Protein AF-A0AAD3HDI0-F1 (afdb_monomer)

Foldseek 3Di:
DDDPDDPPDPDDDDDDPDPLFQQDDPCCDVVNVGNVCSCVVVCVVQVPQDDRGSSQQVPLAQFFDSCCDVSNVGSVCSCVVVCVVQVPQGDGHSCQQPVLAQDDDSCCDVSNVGSVPNVD

Solvent-accessible surface area (backbone atoms only — not comparable to full-atom values): 7006 Å² total; per-residue (Å²): 137,79,84,82,74,81,84,78,73,92,78,83,83,87,94,73,96,73,76,81,56,20,62,23,62,88,38,49,29,78,92,45,44,22,40,80,49,45,26,50,66,55,51,69,78,26,72,74,44,74,56,68,53,52,56,51,52,52,64,74,53,41,44,25,58,69,36,45,28,79,54,28,46,25,10,55,49,41,29,51,66,55,44,68,78,26,72,72,45,77,44,62,55,57,71,55,52,53,64,75,50,64,47,68,69,70,38,42,28,80,54,33,51,36,11,58,51,37,73,114

InterPro domains:
  IPR000800 Notch domain [PF00066] (88-120)
  IPR000800 Notch domain [PR01452] (27-40)
  IPR000800 Notch domain [PR01452] (67-79)
  IPR000800 Notch domain [PR01452] (107-119)

Structure (mmCIF, N/CA/C/O backbone):
data_AF-A0AAD3HDI0-F1
#
_entry.id   AF-A0AAD3HDI0-F1
#
loop_
_atom_site.group_PDB
_atom_site.id
_atom_site.type_symbol
_atom_site.label_atom_id
_atom_site.label_alt_id
_atom_site.label_comp_id
_atom_site.label_asym_id
_atom_site.label_entity_id
_atom_site.label_seq_id
_atom_site.pdbx_PDB_ins_code
_atom_site.Cartn_x
_atom_site.Cartn_y
_atom_site.Cartn_z
_atom_site.occupancy
_atom_site.B_iso_or_equiv
_atom_site.auth_seq_id
_atom_site.auth_comp_id
_atom_site.auth_asym_id
_atom_site.auth_atom_id
_atom_site.pdbx_PDB_model_num
ATOM 1 N N . MET A 1 1 ? -17.028 -15.994 36.368 1.00 37.97 1 MET A N 1
ATOM 2 C CA . MET A 1 1 ? -16.623 -16.983 35.347 1.00 37.97 1 MET A CA 1
ATOM 3 C C . MET A 1 1 ? -17.489 -16.737 34.126 1.00 37.97 1 MET A C 1
ATOM 5 O O . MET A 1 1 ? -18.688 -16.948 34.225 1.00 37.97 1 MET A O 1
ATOM 9 N N . LYS A 1 2 ? -16.838 -16.275 33.050 1.00 40.38 2 LYS A N 1
ATOM 10 C CA . LYS A 1 2 ? -17.328 -16.012 31.686 1.00 40.38 2 LYS A CA 1
ATOM 11 C C . LYS A 1 2 ? -18.264 -14.809 31.504 1.00 40.38 2 LYS A C 1
ATOM 13 O O . LYS A 1 2 ? -19.473 -14.901 31.671 1.00 40.38 2 LYS A O 1
ATOM 18 N N . GLU A 1 3 ? -17.628 -13.700 31.127 1.00 35.19 3 GLU A N 1
ATOM 19 C CA . GLU A 1 3 ? -18.203 -12.656 30.281 1.00 35.19 3 GLU A CA 1
ATOM 20 C C . GLU A 1 3 ? -18.751 -13.287 28.994 1.00 35.19 3 GLU A C 1
ATOM 22 O O . GLU A 1 3 ? -18.039 -14.023 28.307 1.00 35.19 3 GLU A O 1
ATOM 27 N N . LEU A 1 4 ? -20.019 -13.016 28.689 1.00 38.34 4 LEU A N 1
ATOM 28 C CA . LEU A 1 4 ? -20.571 -13.163 27.348 1.00 38.34 4 LEU A CA 1
ATOM 29 C C . LEU A 1 4 ? -20.191 -11.892 26.588 1.00 38.34 4 LEU A C 1
ATOM 31 O O . LEU A 1 4 ? -20.899 -10.889 26.657 1.00 38.34 4 LEU A O 1
ATOM 35 N N . LEU A 1 5 ? -19.037 -11.930 25.924 1.00 41.38 5 LEU A N 1
ATOM 36 C CA . LEU A 1 5 ? -18.689 -10.935 24.919 1.00 41.38 5 LEU A CA 1
ATOM 37 C C . LEU A 1 5 ? -19.712 -11.025 23.784 1.00 41.38 5 LEU A C 1
ATOM 39 O O . LEU A 1 5 ? -20.119 -12.113 23.377 1.00 41.38 5 LEU A O 1
ATOM 43 N N . ALA A 1 6 ? -20.169 -9.853 23.357 1.00 42.88 6 ALA A N 1
ATOM 44 C CA . ALA A 1 6 ? -21.263 -9.655 22.431 1.00 42.88 6 ALA A CA 1
ATOM 45 C C . ALA A 1 6 ? -21.048 -10.414 21.114 1.00 42.88 6 ALA A C 1
ATOM 47 O O . ALA A 1 6 ? -20.196 -10.057 20.305 1.00 42.88 6 ALA A O 1
ATOM 48 N N . GLU A 1 7 ? -21.885 -11.418 20.861 1.00 44.81 7 GLU A N 1
ATOM 49 C CA . GLU A 1 7 ? -22.133 -11.884 19.503 1.00 44.81 7 GLU A CA 1
ATOM 50 C C . GLU A 1 7 ? -22.887 -10.776 18.759 1.00 44.81 7 GLU A C 1
ATOM 52 O O . GLU A 1 7 ? -24.105 -10.640 18.888 1.00 44.81 7 GLU A O 1
ATOM 57 N N . ARG A 1 8 ? -22.183 -9.963 17.965 1.00 54.97 8 ARG A N 1
ATOM 58 C CA . ARG A 1 8 ? -22.828 -9.278 16.843 1.00 54.97 8 ARG A CA 1
ATOM 59 C C . ARG A 1 8 ? -22.609 -10.130 15.604 1.00 54.97 8 ARG A C 1
ATOM 61 O O . ARG A 1 8 ? -21.601 -10.055 14.915 1.00 54.97 8 ARG A O 1
ATOM 68 N N . SER A 1 9 ? -23.574 -11.019 15.405 1.00 43.59 9 SER A N 1
ATOM 69 C CA . SER A 1 9 ? -23.700 -11.904 14.260 1.00 43.59 9 SER A CA 1
ATOM 70 C C . SER A 1 9 ? -23.553 -11.139 12.946 1.00 43.59 9 SER A C 1
ATOM 72 O O . SER A 1 9 ? -24.381 -10.290 12.605 1.00 43.59 9 SER A O 1
ATOM 74 N N . HIS A 1 10 ? -22.541 -11.534 12.182 1.00 57.03 10 HIS A N 1
ATOM 75 C CA . HIS A 1 10 ? -22.522 -11.446 10.734 1.00 57.03 10 HIS A CA 1
ATOM 76 C C . HIS A 1 10 ? -23.784 -12.125 10.173 1.00 57.03 10 HIS A C 1
ATOM 78 O O . HIS A 1 10 ? -23.886 -13.350 10.161 1.00 57.03 10 HIS A O 1
ATOM 84 N N . SER A 1 11 ? -24.782 -11.324 9.790 1.00 57.25 11 SER A N 1
ATOM 85 C CA . SER A 1 11 ? -25.721 -11.527 8.670 1.00 57.25 11 SER A CA 1
ATOM 86 C C . SER A 1 11 ? -27.033 -10.767 8.897 1.00 57.25 11 SER A C 1
ATOM 88 O O . SER A 1 11 ? -27.915 -11.197 9.633 1.00 57.25 11 SER A O 1
ATOM 90 N N . LEU A 1 12 ? -27.217 -9.670 8.163 1.00 45.03 12 LEU A N 1
ATOM 91 C CA . LEU A 1 12 ? -28.528 -9.324 7.620 1.00 45.03 12 LEU A CA 1
ATOM 92 C C . LEU A 1 12 ? -28.335 -8.935 6.159 1.00 45.03 12 LEU A C 1
ATOM 94 O O . LEU A 1 12 ? -27.742 -7.913 5.828 1.00 45.03 12 LEU A O 1
ATOM 98 N N . SER A 1 13 ? -28.821 -9.809 5.283 1.00 57.78 13 SER A N 1
ATOM 99 C CA . SER A 1 13 ? -28.962 -9.538 3.862 1.00 57.78 13 SER A CA 1
ATOM 100 C C . SER A 1 13 ? -29.980 -8.422 3.612 1.00 57.78 13 SER A C 1
ATOM 102 O O . SER A 1 13 ? -30.977 -8.330 4.328 1.00 57.78 13 SER A O 1
ATOM 104 N N . SER A 1 14 ? -29.819 -7.762 2.464 1.00 56.16 14 SER A N 1
ATOM 105 C CA . SER A 1 14 ? -30.849 -7.063 1.685 1.00 56.16 14 SER A CA 1
ATOM 106 C C . SER A 1 14 ? -31.083 -5.574 1.985 1.00 56.16 14 SER A C 1
ATOM 108 O O . SER A 1 14 ? -31.733 -5.188 2.952 1.00 56.16 14 SER A O 1
ATOM 110 N N . SER A 1 15 ? -30.712 -4.759 0.987 1.00 52.19 15 SER A N 1
ATOM 111 C CA . SER A 1 15 ? -31.345 -3.488 0.576 1.00 52.19 15 SER A CA 1
ATOM 112 C C . SER A 1 15 ? -31.012 -2.159 1.274 1.00 52.19 15 SER A C 1
ATOM 114 O O . SER A 1 15 ? -31.822 -1.239 1.210 1.00 52.19 15 SER A O 1
ATOM 116 N N . SER A 1 16 ? -29.806 -1.968 1.816 1.00 50.16 16 SER A N 1
ATOM 117 C CA . SER A 1 16 ? -29.269 -0.606 1.979 1.00 50.16 16 SER A CA 1
ATOM 118 C C . SER A 1 16 ? -27.741 -0.614 1.983 1.00 50.16 16 SER A C 1
ATOM 120 O O . SER A 1 16 ? -27.130 -1.445 2.643 1.00 50.16 16 SER A O 1
ATOM 122 N N . SER A 1 17 ? -27.142 0.292 1.219 1.00 47.69 17 SER A N 1
ATOM 123 C CA . SER A 1 17 ? -25.727 0.393 0.834 1.00 47.69 17 SER A CA 1
ATOM 124 C C . SER A 1 17 ? -24.722 0.694 1.963 1.00 47.69 17 SER A C 1
ATOM 126 O O . SER A 1 17 ? -23.833 1.522 1.782 1.00 47.69 17 SER A O 1
ATOM 128 N N . PHE A 1 18 ? -24.833 0.057 3.127 1.00 51.97 18 PHE A N 1
ATOM 129 C CA . PHE A 1 18 ? -23.866 0.216 4.212 1.00 51.97 18 PHE A CA 1
ATOM 130 C C . PHE A 1 18 ? -22.808 -0.883 4.126 1.00 51.97 18 PHE A C 1
ATOM 132 O O . PHE A 1 18 ? -22.931 -1.936 4.744 1.00 51.97 18 PHE A O 1
ATOM 139 N N . ILE A 1 19 ? -21.782 -0.643 3.307 1.00 62.25 19 ILE A N 1
ATOM 140 C CA . ILE A 1 19 ? -20.509 -1.351 3.456 1.00 62.25 19 ILE A CA 1
ATOM 141 C C . ILE A 1 19 ? -19.898 -0.812 4.751 1.00 62.25 19 ILE A C 1
ATOM 143 O O . ILE A 1 19 ? -19.539 0.362 4.810 1.00 62.25 19 ILE A O 1
ATOM 147 N N . PHE A 1 20 ? -19.844 -1.655 5.777 1.00 76.44 20 PHE A N 1
ATOM 148 C CA . PHE A 1 20 ? -19.125 -1.397 7.022 1.00 76.44 20 PHE A CA 1
ATOM 149 C C . PHE A 1 20 ? -17.628 -1.453 6.703 1.00 76.44 20 PHE A C 1
ATOM 151 O O . PHE A 1 20 ? -17.100 -2.522 6.403 1.00 76.44 20 PHE A O 1
ATOM 158 N N . ARG A 1 21 ? -16.982 -0.288 6.605 1.00 90.44 21 ARG A N 1
ATOM 159 C CA . ARG A 1 21 ? -15.570 -0.147 6.216 1.00 90.44 21 ARG A CA 1
ATOM 160 C C . ARG A 1 21 ? -14.803 0.359 7.417 1.00 90.44 21 ARG A C 1
ATOM 162 O O . ARG A 1 21 ? -15.237 1.332 8.014 1.00 90.44 21 ARG A O 1
ATOM 169 N N . CYS A 1 22 ? -13.629 -0.205 7.679 1.00 93.88 22 CYS A N 1
ATOM 170 C CA . CYS A 1 22 ? -12.705 0.382 8.640 1.00 93.88 22 CYS A CA 1
ATOM 171 C C . CYS A 1 22 ? -12.046 1.640 8.048 1.00 93.88 22 CYS A C 1
ATOM 173 O O . CYS A 1 22 ? -11.085 1.546 7.282 1.00 93.88 22 CYS A O 1
ATOM 175 N N . ASN A 1 23 ? -12.560 2.825 8.381 1.00 90.88 23 ASN A N 1
ATOM 176 C CA . ASN A 1 23 ? -12.106 4.105 7.827 1.00 90.88 23 ASN A CA 1
ATOM 177 C C . ASN A 1 23 ? -10.779 4.605 8.418 1.00 90.88 23 ASN A C 1
ATOM 179 O O . ASN A 1 23 ? -10.234 5.581 7.910 1.00 90.88 23 ASN A O 1
ATOM 183 N N . GLY A 1 24 ? -10.251 3.961 9.463 1.00 91.44 24 GLY A N 1
ATOM 184 C CA . GLY A 1 24 ? -8.949 4.315 10.031 1.00 91.44 24 GLY A CA 1
ATOM 185 C C . GLY A 1 24 ? -8.915 5.680 10.720 1.00 91.44 24 GLY A C 1
ATOM 186 O O . GLY A 1 24 ? -9.943 6.238 11.118 1.00 91.44 24 GLY A O 1
ATOM 187 N N . GLY A 1 25 ? -7.698 6.206 10.889 1.00 89.56 25 GLY A N 1
ATOM 188 C CA . GLY A 1 25 ? -7.437 7.555 11.397 1.00 89.56 25 GLY A CA 1
ATOM 189 C C . GLY A 1 25 ? -8.247 7.923 12.645 1.00 89.56 25 GLY A C 1
ATOM 190 O O . GLY A 1 25 ? -8.231 7.217 13.650 1.00 89.56 25 GLY A O 1
ATOM 191 N N . VAL A 1 26 ? -8.974 9.042 12.569 1.00 93.00 26 VAL A N 1
ATOM 192 C CA . VAL A 1 26 ? -9.780 9.566 13.688 1.00 93.00 26 VAL A CA 1
ATOM 193 C C . VAL A 1 26 ? -10.971 8.677 14.065 1.00 93.00 26 VAL A C 1
ATOM 195 O O . VAL A 1 26 ? -11.453 8.768 15.190 1.00 93.00 26 VAL A O 1
ATOM 198 N N . TYR A 1 27 ? -11.434 7.815 13.155 1.00 92.19 27 TYR A N 1
ATOM 199 C CA . TYR A 1 27 ? -12.558 6.907 13.397 1.00 92.19 27 TYR A CA 1
ATOM 200 C C . TYR A 1 27 ? -12.108 5.623 14.099 1.00 92.19 27 TYR A C 1
ATOM 202 O O . TYR A 1 27 ? -12.844 5.064 14.911 1.00 92.19 27 TYR A O 1
ATOM 210 N N . ASN A 1 28 ? -10.872 5.181 13.855 1.00 93.56 28 ASN A N 1
ATOM 211 C CA . ASN A 1 28 ? -10.303 3.980 14.459 1.00 93.56 28 ASN A CA 1
ATOM 212 C C . ASN A 1 28 ? -9.640 4.265 15.820 1.00 93.56 28 ASN A C 1
ATOM 214 O O . ASN A 1 28 ? -8.455 4.020 16.031 1.00 93.56 28 ASN A O 1
ATOM 218 N N . THR A 1 29 ? -10.416 4.813 16.752 1.00 93.38 29 THR A N 1
ATOM 219 C CA . THR A 1 29 ? -9.980 5.102 18.125 1.00 93.38 29 THR A CA 1
ATOM 220 C C . THR A 1 29 ? -10.903 4.425 19.132 1.00 93.38 29 THR A C 1
ATOM 222 O O . THR A 1 29 ? -12.051 4.117 18.813 1.00 93.38 29 THR A O 1
ATOM 225 N N . GLU A 1 30 ? -10.436 4.218 20.367 1.00 93.75 30 GLU A N 1
ATOM 226 C CA . GLU A 1 30 ? -11.274 3.658 21.439 1.00 93.75 30 GLU A CA 1
ATOM 227 C C . GLU A 1 30 ? -12.509 4.538 21.721 1.00 93.75 30 GLU A C 1
ATOM 229 O O . GLU A 1 30 ? -13.606 4.015 21.908 1.00 93.75 30 GLU A O 1
ATOM 234 N N . GLU A 1 31 ? -12.366 5.870 21.667 1.00 95.88 31 GLU A N 1
ATOM 235 C CA . GLU A 1 31 ? -13.473 6.828 21.836 1.00 95.88 31 GLU A CA 1
ATOM 236 C C . GLU A 1 31 ? -14.563 6.648 20.770 1.00 95.88 31 GLU A C 1
ATOM 238 O O . GLU A 1 31 ? -15.756 6.694 21.075 1.00 95.88 31 GLU A O 1
ATOM 243 N N . CYS A 1 32 ? -14.159 6.392 19.525 1.00 92.00 32 CYS A N 1
ATOM 244 C CA . CYS A 1 32 ? -15.068 6.107 18.416 1.00 92.00 32 CYS A CA 1
ATOM 245 C C . CYS A 1 32 ? -15.484 4.627 18.338 1.00 92.00 32 CYS A C 1
ATOM 247 O O . CYS A 1 32 ? -16.167 4.226 17.391 1.00 92.00 32 CYS A O 1
ATOM 249 N N . GLY A 1 33 ? -15.092 3.806 19.318 1.00 93.31 33 GLY A N 1
ATOM 250 C CA . GLY A 1 33 ? -15.394 2.379 19.354 1.00 93.31 33 GLY A CA 1
ATOM 251 C C . GLY A 1 33 ? -14.790 1.607 18.184 1.00 93.31 33 GLY A C 1
ATOM 252 O O . GLY A 1 33 ? -15.418 0.665 17.713 1.00 93.31 33 GLY A O 1
ATOM 253 N N . PHE A 1 34 ? -13.614 2.017 17.701 1.00 94.62 34 PHE A N 1
ATOM 254 C CA . PHE A 1 34 ? -12.936 1.442 16.535 1.00 94.62 34 P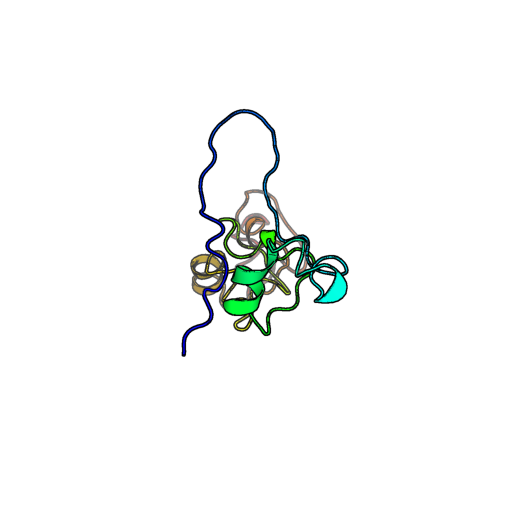HE A CA 1
ATOM 255 C C . PHE A 1 34 ? -13.846 1.425 15.303 1.00 94.62 34 PHE A C 1
ATOM 257 O O . PHE A 1 34 ? -14.153 0.368 14.754 1.00 94.62 34 PHE A O 1
ATOM 264 N N . ASP A 1 35 ? -14.308 2.616 14.919 1.00 92.81 35 ASP A N 1
ATOM 265 C CA . ASP A 1 35 ? -15.254 2.846 13.826 1.00 92.81 35 ASP A CA 1
ATOM 266 C C . ASP A 1 35 ? -16.567 2.068 14.002 1.00 92.81 35 ASP A C 1
ATOM 268 O O . ASP A 1 35 ? -16.994 1.293 13.152 1.00 92.81 35 ASP A O 1
ATOM 272 N N . GLY A 1 36 ? -17.179 2.184 15.187 1.00 92.38 36 GLY A N 1
ATOM 273 C CA . GLY A 1 36 ? -18.406 1.443 15.503 1.00 92.38 36 GLY A CA 1
ATOM 274 C C . GLY A 1 36 ? -18.240 -0.084 15.532 1.00 92.38 36 GLY A C 1
ATOM 275 O O . GLY A 1 36 ? -19.239 -0.807 15.497 1.00 92.38 36 GLY A O 1
ATOM 276 N N . GLY A 1 37 ? -17.000 -0.562 15.637 1.00 92.56 37 GLY A N 1
ATOM 277 C CA . GLY A 1 37 ? -16.607 -1.965 15.601 1.00 92.56 37 GLY A CA 1
ATOM 278 C C . GLY A 1 37 ? -16.037 -2.418 14.257 1.00 92.56 37 GLY A C 1
ATOM 279 O O . GLY A 1 37 ? -15.473 -3.510 14.198 1.00 92.56 37 GLY A O 1
ATOM 280 N N . ASP A 1 38 ? -16.123 -1.595 13.209 1.00 92.62 38 ASP A N 1
ATOM 281 C CA . ASP A 1 38 ? -15.718 -1.962 11.847 1.00 92.62 38 ASP A CA 1
ATOM 282 C C . ASP A 1 38 ? -14.197 -2.187 11.725 1.00 92.62 38 ASP A C 1
ATOM 284 O O . ASP A 1 38 ? -13.743 -2.883 10.820 1.00 92.62 38 ASP A O 1
ATOM 288 N N . CYS A 1 39 ? -13.398 -1.654 12.658 1.00 94.56 39 CYS A N 1
ATOM 289 C CA . CYS A 1 39 ? -11.940 -1.804 12.682 1.00 94.56 39 CYS A CA 1
ATOM 290 C C . CYS A 1 39 ? -11.404 -2.875 13.647 1.00 94.56 39 CYS A C 1
ATOM 292 O O . CYS A 1 39 ? -10.187 -3.026 13.765 1.00 94.56 39 CYS A O 1
ATOM 294 N N . ILE A 1 40 ? -12.261 -3.619 14.355 1.00 94.69 40 ILE A N 1
ATOM 295 C CA . ILE A 1 40 ? -11.806 -4.584 15.375 1.00 94.69 40 ILE A CA 1
ATOM 296 C C . ILE A 1 40 ? -10.935 -5.687 14.761 1.00 94.69 40 ILE A C 1
ATOM 298 O O . ILE A 1 40 ? -9.865 -5.992 15.297 1.00 94.69 40 ILE A O 1
ATOM 302 N N . ASP A 1 41 ? -11.366 -6.257 13.636 1.00 94.62 41 ASP A N 1
ATOM 303 C CA . ASP A 1 41 ? -10.642 -7.346 12.975 1.00 94.62 41 ASP A CA 1
ATOM 304 C C . ASP A 1 41 ? -9.298 -6.859 12.421 1.00 94.62 41 ASP A C 1
ATOM 306 O O . ASP A 1 41 ? -8.271 -7.506 12.635 1.00 94.62 41 ASP A O 1
ATOM 310 N N . PHE A 1 42 ? -9.280 -5.672 11.803 1.00 96.06 42 PHE A N 1
ATOM 311 C CA . PHE A 1 42 ? -8.049 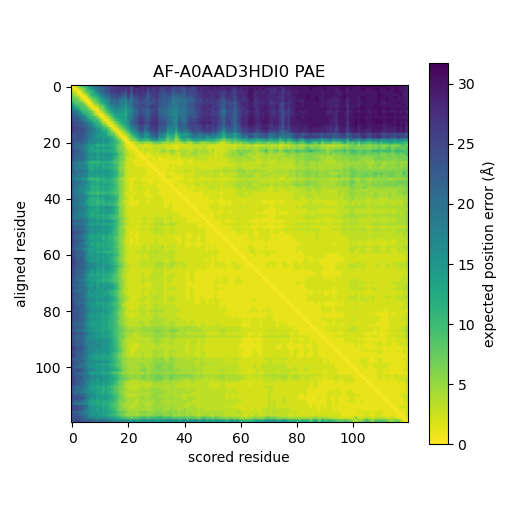-5.026 11.343 1.00 96.06 42 PHE A CA 1
ATOM 312 C C . PHE A 1 42 ? -7.057 -4.816 12.498 1.00 96.06 42 PHE A C 1
ATOM 314 O O . PHE A 1 42 ? -5.923 -5.284 12.421 1.00 96.06 42 PHE A O 1
ATOM 321 N N . ASN A 1 43 ? -7.492 -4.204 13.605 1.00 96.00 43 ASN A N 1
ATOM 322 C CA . ASN A 1 43 ? -6.630 -3.935 14.762 1.00 96.00 43 ASN A CA 1
ATOM 323 C C . ASN A 1 43 ? -6.115 -5.218 15.434 1.00 96.00 43 ASN A C 1
ATOM 325 O O . ASN A 1 43 ? -5.053 -5.210 16.054 1.00 96.00 43 ASN A O 1
ATOM 329 N N . THR A 1 44 ? -6.874 -6.312 15.344 1.00 96.69 44 THR A N 1
ATOM 330 C CA . THR A 1 44 ? -6.492 -7.608 15.917 1.00 96.69 44 THR A CA 1
ATOM 331 C C . THR A 1 44 ? -5.456 -8.318 15.052 1.00 96.69 44 THR A C 1
ATOM 333 O O . THR A 1 44 ? -4.489 -8.865 15.582 1.00 96.69 44 THR A O 1
ATOM 336 N N . ASN A 1 45 ? -5.650 -8.312 13.733 1.00 96.69 45 ASN A N 1
ATOM 337 C CA . ASN A 1 45 ? -4.788 -9.029 12.795 1.00 96.69 45 ASN A CA 1
ATOM 338 C C . ASN A 1 45 ? -3.509 -8.250 12.462 1.00 96.69 45 ASN A C 1
ATOM 340 O O . ASN A 1 45 ? -2.459 -8.860 12.277 1.00 96.69 45 ASN A O 1
ATOM 344 N N . TYR A 1 46 ? -3.584 -6.917 12.445 1.00 97.50 46 TYR A N 1
ATOM 345 C CA . TYR A 1 46 ? -2.496 -6.025 12.042 1.00 97.50 46 TYR A CA 1
ATOM 346 C C . TYR A 1 46 ? -2.247 -4.918 13.084 1.00 97.50 46 TYR A C 1
ATOM 348 O O . TYR A 1 46 ? -2.298 -3.732 12.760 1.00 97.50 46 TYR A O 1
ATOM 356 N N . PRO A 1 47 ? -1.948 -5.262 14.352 1.00 96.75 47 PRO A N 1
ATOM 357 C CA . PRO A 1 47 ? -1.883 -4.293 15.454 1.00 96.75 47 PRO A CA 1
ATOM 358 C C . PRO A 1 47 ? -0.791 -3.223 15.300 1.00 96.75 47 PRO A C 1
ATOM 360 O O . PRO A 1 47 ? -0.846 -2.198 15.976 1.00 96.75 47 PRO A O 1
ATOM 363 N N . ASN A 1 48 ? 0.204 -3.463 14.439 1.00 96.94 48 ASN A N 1
ATOM 364 C CA . ASN A 1 48 ? 1.304 -2.534 14.166 1.00 96.94 48 ASN A CA 1
ATOM 365 C C . ASN A 1 48 ? 1.215 -1.892 12.769 1.00 96.94 48 ASN A C 1
ATOM 367 O O . ASN A 1 48 ? 2.065 -1.071 12.426 1.00 96.94 48 ASN A O 1
ATOM 371 N N . CYS A 1 49 ? 0.208 -2.244 11.967 1.00 97.25 49 CYS A N 1
ATOM 372 C CA . CYS A 1 49 ? 0.010 -1.657 10.649 1.00 97.25 49 CYS A CA 1
ATOM 373 C C . CYS A 1 49 ? -0.562 -0.245 10.791 1.00 97.25 49 CYS A C 1
ATOM 375 O O . CYS A 1 49 ? -1.641 -0.048 11.350 1.00 97.25 49 CYS A O 1
ATOM 377 N N . THR A 1 50 ? 0.167 0.751 10.288 1.00 95.62 50 THR A N 1
ATOM 378 C CA . THR A 1 50 ? -0.246 2.158 10.347 1.00 95.62 50 THR A CA 1
ATOM 379 C C . THR A 1 50 ? -0.525 2.667 8.941 1.00 95.62 50 THR A C 1
ATOM 381 O O . THR A 1 50 ? 0.396 3.027 8.213 1.00 95.62 50 THR A O 1
ATOM 384 N N . VAL A 1 51 ? -1.806 2.705 8.573 1.00 96.62 51 VAL A N 1
ATOM 385 C CA . VAL A 1 51 ? -2.280 3.153 7.257 1.00 96.62 51 VAL A CA 1
ATOM 386 C C . VAL A 1 51 ? -3.500 4.063 7.385 1.00 96.62 51 VAL A C 1
ATOM 388 O O . VAL A 1 51 ? -4.276 3.956 8.338 1.00 96.62 51 VAL A O 1
ATOM 391 N N . ASP A 1 52 ? -3.681 4.950 6.406 1.00 94.88 52 ASP A N 1
ATOM 392 C CA . ASP A 1 52 ? -4.792 5.909 6.391 1.00 94.88 52 ASP A CA 1
ATOM 393 C C . ASP A 1 52 ? -6.149 5.235 6.148 1.00 94.88 52 ASP A C 1
ATOM 395 O O . ASP A 1 52 ? -7.155 5.647 6.725 1.00 94.88 52 ASP A O 1
ATOM 399 N N . TYR A 1 53 ? -6.180 4.186 5.317 1.00 95.19 53 TYR A N 1
ATOM 400 C CA . TYR A 1 53 ? -7.401 3.499 4.894 1.00 95.19 53 TYR A CA 1
ATOM 401 C C . TYR A 1 53 ? -7.310 1.987 5.139 1.00 95.19 53 TYR A C 1
ATOM 403 O O . TYR A 1 53 ? -7.124 1.228 4.190 1.00 95.19 53 TYR A O 1
ATOM 411 N N . PRO A 1 54 ? -7.475 1.513 6.386 1.00 96.44 54 PRO A N 1
ATOM 412 C CA . PRO A 1 54 ? -7.335 0.096 6.713 1.00 96.44 54 PRO A CA 1
ATOM 413 C C . PRO A 1 54 ? -8.244 -0.850 5.926 1.00 96.44 54 PRO A C 1
ATOM 415 O O . PRO A 1 54 ? -7.893 -2.007 5.745 1.00 96.44 54 PRO A O 1
ATOM 418 N N . TYR A 1 55 ? -9.394 -0.373 5.432 1.00 95.62 55 TYR A N 1
ATOM 419 C CA . TYR A 1 55 ? -10.275 -1.169 4.571 1.00 95.62 55 TYR A CA 1
ATOM 420 C C . TYR A 1 55 ? -9.629 -1.628 3.252 1.00 95.62 55 TYR A C 1
ATOM 422 O O . TYR A 1 55 ? -10.252 -2.424 2.559 1.00 95.62 55 TYR A O 1
ATOM 430 N N . ARG A 1 56 ? -8.455 -1.094 2.887 1.00 97.00 56 ARG A N 1
ATOM 431 C CA . ARG A 1 56 ? -7.676 -1.520 1.717 1.00 97.00 56 ARG A CA 1
ATOM 432 C C . ARG A 1 56 ? -6.843 -2.777 1.960 1.00 97.00 56 ARG A C 1
ATOM 434 O O . ARG A 1 56 ? -6.511 -3.460 1.013 1.00 97.00 56 ARG A O 1
ATOM 441 N N . ILE A 1 57 ? -6.536 -3.090 3.218 1.00 97.75 57 ILE A N 1
ATOM 442 C CA . ILE A 1 57 ? -5.747 -4.275 3.560 1.00 97.75 57 ILE A CA 1
ATOM 443 C C . ILE A 1 57 ? -6.560 -5.529 3.230 1.00 97.75 57 ILE A C 1
ATOM 445 O O . ILE A 1 57 ? -7.605 -5.757 3.849 1.00 97.75 57 ILE A O 1
ATOM 449 N N . GLY A 1 58 ? -6.066 -6.360 2.310 1.00 96.69 58 GLY A N 1
ATOM 450 C CA . GLY A 1 58 ? -6.759 -7.582 1.901 1.00 96.69 58 GLY A CA 1
ATOM 451 C C . GLY A 1 58 ? -8.016 -7.317 1.064 1.00 96.69 58 GLY A C 1
ATOM 452 O O . GLY A 1 58 ? -8.970 -8.101 1.144 1.00 96.69 58 GLY A O 1
AT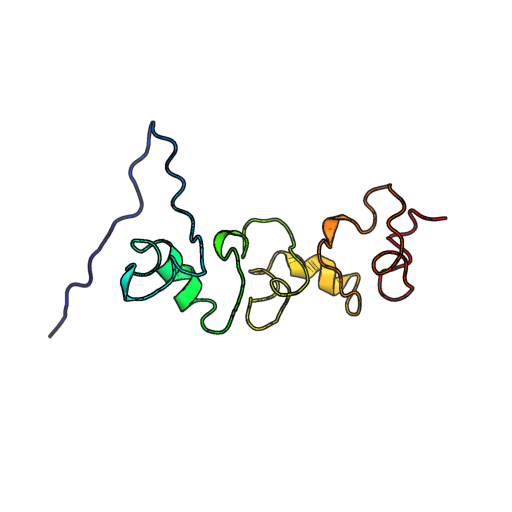OM 453 N N . ASP A 1 59 ? -8.083 -6.190 0.344 1.00 96.19 59 ASP A N 1
ATOM 454 C CA . ASP A 1 59 ? -9.216 -5.843 -0.522 1.00 96.19 59 ASP A CA 1
ATOM 455 C C . ASP A 1 59 ? -9.152 -6.484 -1.921 1.00 96.19 59 ASP A C 1
ATOM 457 O O . ASP A 1 59 ? -10.124 -6.406 -2.682 1.00 96.19 59 ASP A O 1
ATOM 461 N N . GLY A 1 60 ? -8.069 -7.208 -2.208 1.00 97.31 60 GLY A N 1
ATOM 462 C CA . GLY A 1 60 ? -7.795 -7.902 -3.460 1.00 97.31 60 GLY A CA 1
ATOM 463 C C . GLY A 1 60 ? -6.991 -7.075 -4.462 1.00 97.31 60 GLY A C 1
ATOM 464 O O . GLY A 1 60 ? -6.670 -7.595 -5.531 1.00 97.31 60 GLY A O 1
ATOM 465 N N . GLU A 1 61 ? -6.666 -5.823 -4.144 1.00 98.12 61 GLU A N 1
ATOM 466 C CA . GLU A 1 61 ? -5.764 -4.975 -4.917 1.00 98.12 61 GLU A CA 1
ATOM 467 C C . GLU A 1 61 ? -4.455 -4.817 -4.149 1.00 98.12 61 GLU A C 1
ATOM 469 O O . GLU A 1 61 ? -4.470 -4.582 -2.954 1.00 98.12 61 GLU A O 1
ATOM 474 N N . CYS A 1 62 ? -3.312 -4.905 -4.830 1.00 98.38 62 CYS A N 1
ATOM 475 C CA . CYS A 1 62 ? -2.026 -4.681 -4.175 1.00 98.38 62 CYS A CA 1
ATOM 476 C C . CYS A 1 62 ? -1.729 -3.179 -4.045 1.00 98.38 62 CYS A C 1
ATOM 478 O O . CYS A 1 62 ? -1.403 -2.500 -5.025 1.00 98.38 62 CYS A O 1
ATOM 480 N N . TRP A 1 63 ? -1.784 -2.672 -2.818 1.00 98.50 63 TRP A N 1
ATOM 481 C CA . TRP A 1 63 ? -1.397 -1.327 -2.415 1.00 98.50 63 TRP A CA 1
ATOM 482 C C . TRP A 1 63 ? 0.042 -1.312 -1.903 1.00 98.50 63 TRP A C 1
ATOM 484 O O . TRP A 1 63 ? 0.415 -2.017 -0.968 1.00 98.50 63 TRP A O 1
ATOM 494 N N . GLY A 1 64 ? 0.869 -0.464 -2.507 1.00 98.12 64 GLY A N 1
ATOM 495 C CA . GLY A 1 64 ? 2.278 -0.339 -2.173 1.00 98.12 64 GLY A CA 1
ATOM 496 C C . GLY A 1 64 ? 2.561 0.507 -0.928 1.00 98.12 64 GLY A C 1
ATOM 497 O O 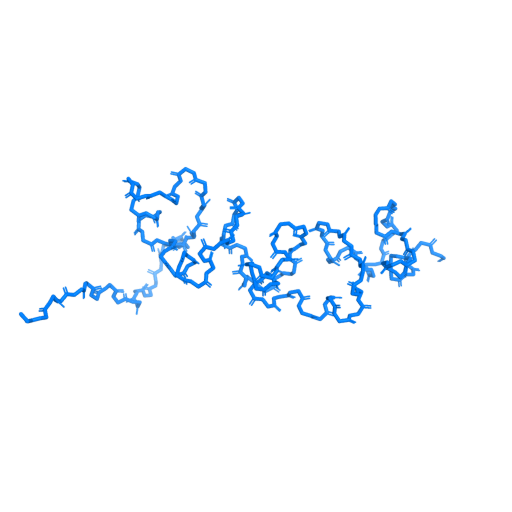. GLY A 1 64 ? 1.708 0.726 -0.061 1.00 98.12 64 GLY A O 1
ATOM 498 N N . GLY A 1 65 ? 3.795 1.002 -0.836 1.00 96.81 65 GLY A N 1
ATOM 499 C CA . GLY A 1 65 ? 4.219 1.921 0.223 1.00 96.81 65 GLY A CA 1
ATOM 500 C C . GLY A 1 65 ? 3.918 1.405 1.638 1.00 96.81 65 GLY A C 1
ATOM 501 O O . GLY A 1 65 ? 4.425 0.368 2.053 1.00 96.81 65 GLY A O 1
ATOM 502 N N . ALA A 1 66 ? 3.098 2.145 2.393 1.00 97.62 66 ALA A N 1
ATOM 503 C CA . ALA A 1 66 ? 2.762 1.813 3.782 1.00 97.62 66 ALA A CA 1
ATOM 504 C C . ALA A 1 66 ? 1.912 0.535 3.940 1.00 97.62 66 ALA A C 1
ATOM 506 O O . ALA A 1 66 ? 1.942 -0.077 5.007 1.00 97.62 66 ALA A O 1
ATOM 507 N N . TYR A 1 67 ? 1.175 0.130 2.903 1.00 98.44 67 TYR A N 1
ATOM 508 C CA . TYR A 1 67 ? 0.313 -1.058 2.923 1.00 98.44 67 TYR A CA 1
ATOM 509 C C . TYR A 1 67 ? 1.123 -2.337 2.661 1.00 98.44 67 TYR A C 1
ATOM 511 O O . TYR A 1 67 ? 0.941 -3.348 3.340 1.00 98.44 67 TYR A O 1
ATOM 519 N N . ASN A 1 68 ? 2.105 -2.271 1.760 1.00 98.31 68 ASN A N 1
ATOM 520 C CA . ASN A 1 68 ? 2.984 -3.389 1.419 1.00 98.31 68 ASN A CA 1
ATOM 521 C C . ASN A 1 68 ? 4.187 -3.521 2.378 1.00 98.31 68 ASN A C 1
ATOM 523 O O . ASN A 1 68 ? 5.348 -3.424 1.982 1.00 98.31 68 ASN A O 1
ATOM 527 N N . THR A 1 69 ? 3.909 -3.729 3.664 1.00 98.06 69 THR A N 1
ATOM 528 C CA . THR A 1 69 ? 4.918 -3.926 4.722 1.00 98.06 69 THR A CA 1
ATOM 529 C C . THR A 1 69 ? 4.666 -5.227 5.479 1.00 98.06 69 THR A C 1
ATOM 531 O O . THR A 1 69 ? 3.551 -5.747 5.457 1.00 98.06 69 THR A O 1
ATOM 534 N N . GLU A 1 70 ? 5.671 -5.762 6.179 1.00 97.81 70 GLU A N 1
ATOM 535 C CA . GLU A 1 70 ? 5.493 -6.979 6.990 1.00 97.81 70 GLU A CA 1
ATOM 536 C C . GLU A 1 70 ? 4.451 -6.757 8.101 1.00 97.81 70 GLU A C 1
ATOM 538 O O . GLU A 1 70 ? 3.610 -7.621 8.350 1.00 97.81 70 GLU A O 1
ATOM 543 N N . GLU A 1 71 ? 4.436 -5.573 8.716 1.00 98.44 71 GLU A N 1
ATOM 544 C CA . GLU A 1 71 ? 3.478 -5.185 9.756 1.00 98.44 71 GLU A CA 1
ATOM 545 C C . GLU A 1 71 ? 2.027 -5.167 9.259 1.00 98.44 71 GLU A C 1
ATOM 547 O O . GLU A 1 71 ? 1.106 -5.445 10.030 1.00 98.44 71 GLU A O 1
ATOM 552 N N . CYS A 1 72 ? 1.834 -4.862 7.977 1.00 98.31 72 CYS A N 1
ATOM 553 C CA . CYS A 1 72 ? 0.551 -4.890 7.279 1.00 98.31 72 CYS A CA 1
ATOM 554 C C . CYS A 1 72 ? 0.308 -6.212 6.525 1.00 98.31 72 CYS A C 1
ATOM 556 O O . CYS A 1 72 ? -0.672 -6.343 5.792 1.00 98.31 72 CYS A O 1
ATOM 558 N N . GLY A 1 73 ? 1.182 -7.209 6.704 1.00 98.31 73 GLY A N 1
ATOM 559 C CA . GLY A 1 73 ? 1.069 -8.525 6.077 1.00 98.31 73 GLY A CA 1
ATOM 560 C C . GLY A 1 73 ? 1.201 -8.507 4.556 1.00 98.31 73 GLY A C 1
ATOM 561 O O . GLY A 1 73 ? 0.579 -9.339 3.906 1.00 98.31 73 GLY A O 1
ATOM 562 N N . PHE A 1 74 ? 1.983 -7.576 4.003 1.00 98.38 74 PHE A N 1
ATOM 563 C CA . PHE A 1 74 ? 2.093 -7.311 2.565 1.00 98.38 74 PHE A CA 1
ATOM 564 C C . PHE A 1 74 ? 0.723 -7.046 1.948 1.00 98.38 74 PHE A C 1
ATOM 566 O O . PHE A 1 74 ? 0.268 -7.777 1.068 1.00 98.38 74 PHE A O 1
ATOM 573 N N . ASP A 1 75 ? 0.067 -6.020 2.490 1.00 98.44 75 ASP A N 1
ATOM 574 C CA . ASP A 1 75 ? -1.286 -5.612 2.136 1.00 98.44 75 ASP A CA 1
ATOM 575 C C . ASP A 1 75 ? -2.316 -6.736 2.304 1.00 98.44 75 ASP A C 1
ATOM 577 O O . ASP A 1 75 ? -3.052 -7.111 1.400 1.00 98.44 75 ASP A O 1
ATOM 581 N N . GLY A 1 76 ? -2.291 -7.385 3.470 1.00 98.25 76 GLY A N 1
ATOM 582 C CA . GLY A 1 76 ? -3.165 -8.529 3.736 1.00 98.25 76 GLY A CA 1
ATOM 583 C C . GLY A 1 76 ? -2.887 -9.758 2.860 1.00 98.25 76 GLY A C 1
ATOM 584 O O . GLY A 1 76 ? -3.665 -10.711 2.885 1.00 98.25 76 GLY A O 1
ATOM 585 N N . GLY A 1 77 ? -1.760 -9.771 2.147 1.00 98.50 77 GLY A N 1
ATOM 586 C CA . GLY A 1 77 ? -1.347 -10.816 1.221 1.00 98.50 77 GLY A CA 1
ATOM 587 C C . GLY A 1 77 ? -1.552 -10.456 -0.250 1.00 98.50 77 GLY A C 1
ATOM 588 O O . GLY A 1 77 ? -1.064 -11.195 -1.107 1.00 98.50 77 GLY A O 1
ATOM 589 N N . ASP A 1 78 ? -2.198 -9.331 -0.556 1.00 98.69 78 ASP A N 1
ATOM 590 C CA . ASP A 1 78 ? -2.507 -8.932 -1.933 1.00 98.69 78 ASP A CA 1
ATOM 591 C C . ASP A 1 78 ? -1.238 -8.605 -2.737 1.00 98.69 78 ASP A C 1
ATOM 593 O O . ASP A 1 78 ? -1.188 -8.813 -3.950 1.00 98.69 78 ASP A O 1
ATOM 597 N N . CYS A 1 79 ? -0.153 -8.210 -2.062 1.00 98.56 79 CYS A N 1
ATOM 598 C CA . CYS A 1 79 ? 1.125 -7.885 -2.696 1.00 98.56 79 CYS A CA 1
ATOM 599 C C . CYS A 1 79 ? 2.144 -9.033 -2.775 1.00 98.56 79 CYS A C 1
ATOM 601 O O . CYS A 1 79 ? 3.288 -8.809 -3.179 1.00 98.56 79 CYS A O 1
ATOM 603 N N . ILE A 1 80 ? 1.783 -10.273 -2.423 1.00 98.44 80 ILE A N 1
ATOM 604 C CA . ILE A 1 80 ? 2.736 -11.403 -2.421 1.00 98.44 80 ILE A CA 1
ATOM 605 C C . ILE A 1 80 ? 3.313 -11.674 -3.819 1.00 98.44 80 ILE A C 1
ATOM 607 O O . ILE A 1 80 ? 4.527 -11.855 -3.961 1.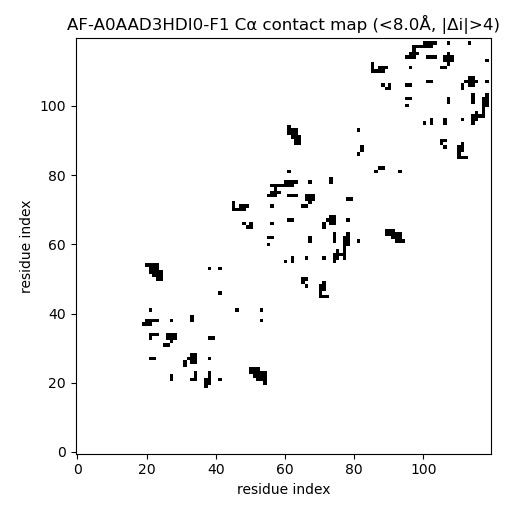00 98.44 80 ILE A O 1
ATOM 611 N N . ASP A 1 81 ? 2.468 -11.687 -4.850 1.00 98.19 81 ASP A N 1
ATOM 612 C CA . ASP A 1 81 ? 2.907 -11.962 -6.222 1.00 98.19 81 ASP A CA 1
ATOM 613 C C . ASP A 1 81 ? 3.784 -10.824 -6.760 1.00 98.19 81 ASP A C 1
ATOM 615 O O . ASP A 1 81 ? 4.834 -11.076 -7.357 1.00 98.19 81 ASP A O 1
ATOM 619 N N . PHE A 1 82 ? 3.411 -9.573 -6.469 1.00 98.44 82 PHE A N 1
ATOM 620 C CA . PHE A 1 82 ? 4.222 -8.403 -6.803 1.00 98.44 82 PHE A CA 1
ATOM 621 C C . PHE A 1 82 ? 5.611 -8.484 -6.157 1.00 98.44 82 PHE A C 1
ATOM 623 O O . PHE A 1 82 ? 6.615 -8.422 -6.863 1.00 98.44 82 PHE A O 1
ATOM 630 N N . ASN A 1 83 ? 5.684 -8.733 -4.847 1.00 98.38 83 ASN A N 1
ATOM 631 C CA . ASN A 1 83 ? 6.951 -8.854 -4.116 1.00 98.38 83 ASN A CA 1
ATOM 632 C C . ASN A 1 83 ? 7.796 -10.049 -4.577 1.00 98.38 83 ASN A C 1
ATOM 634 O O . ASN A 1 83 ? 9.015 -10.045 -4.431 1.00 98.38 83 ASN A O 1
ATOM 638 N N . THR A 1 84 ? 7.168 -11.086 -5.131 1.00 98.19 84 THR A N 1
ATOM 639 C CA . THR A 1 84 ? 7.885 -12.233 -5.700 1.00 98.19 84 THR A CA 1
ATOM 640 C C . THR A 1 84 ? 8.548 -11.871 -7.028 1.00 98.19 84 THR A C 1
ATOM 642 O O . THR A 1 84 ? 9.691 -12.262 -7.270 1.00 98.19 84 THR A O 1
ATOM 645 N N . ASN A 1 85 ? 7.850 -11.119 -7.880 1.00 97.69 85 ASN A N 1
ATOM 646 C CA . ASN A 1 85 ? 8.343 -10.726 -9.201 1.00 97.69 85 ASN A CA 1
ATOM 647 C C . ASN A 1 85 ? 9.307 -9.530 -9.138 1.00 97.69 85 ASN A C 1
ATOM 649 O O . ASN A 1 85 ? 10.284 -9.494 -9.884 1.00 97.69 85 ASN A O 1
ATOM 653 N N . TYR A 1 86 ? 9.066 -8.597 -8.215 1.00 97.69 86 TYR A N 1
ATOM 654 C CA . TYR A 1 86 ? 9.790 -7.334 -8.073 1.00 97.69 86 TYR A CA 1
ATOM 655 C C . TYR A 1 86 ? 10.232 -7.098 -6.615 1.00 97.69 86 TYR A C 1
ATOM 657 O O . TYR A 1 86 ? 9.842 -6.113 -5.991 1.00 97.69 86 TYR A O 1
ATOM 665 N N . PRO A 1 87 ? 11.076 -7.976 -6.038 1.00 97.12 87 PRO A N 1
ATOM 666 C CA . PRO A 1 87 ? 11.375 -7.994 -4.599 1.00 97.12 87 PRO A CA 1
ATOM 667 C C . PRO A 1 87 ? 12.060 -6.736 -4.055 1.00 97.12 87 PRO A C 1
ATOM 669 O O . PRO A 1 87 ? 12.102 -6.545 -2.843 1.00 97.12 87 PRO A O 1
ATOM 672 N N . ASN A 1 88 ? 12.624 -5.901 -4.930 1.00 96.62 88 ASN A N 1
ATOM 673 C CA . ASN A 1 88 ? 13.297 -4.655 -4.560 1.00 96.62 88 ASN A CA 1
ATOM 674 C C . ASN A 1 88 ? 12.593 -3.411 -5.130 1.00 96.62 88 ASN A C 1
ATOM 676 O O . ASN A 1 88 ? 13.134 -2.312 -5.022 1.00 96.62 88 ASN A O 1
ATOM 680 N N . CYS A 1 89 ? 11.423 -3.573 -5.755 1.00 97.75 89 CYS A N 1
ATOM 681 C CA . CYS A 1 89 ? 10.656 -2.464 -6.300 1.00 97.75 89 CYS A CA 1
ATOM 682 C C . CYS A 1 89 ? 9.760 -1.865 -5.217 1.00 97.75 89 CYS A C 1
ATOM 684 O O . CYS A 1 89 ? 8.872 -2.531 -4.687 1.00 97.75 89 CYS A O 1
ATOM 686 N N . THR A 1 90 ? 9.976 -0.587 -4.915 1.00 96.44 90 THR A N 1
ATOM 687 C CA . THR A 1 90 ? 9.167 0.154 -3.945 1.00 96.44 90 THR A CA 1
ATOM 688 C C . THR A 1 90 ? 8.402 1.247 -4.668 1.00 96.44 90 THR A C 1
ATOM 690 O O . THR A 1 90 ? 8.957 2.298 -4.988 1.00 96.44 90 THR A O 1
ATOM 693 N N . VAL A 1 91 ? 7.117 0.999 -4.895 1.00 97.94 91 VAL A N 1
ATOM 694 C CA . VAL A 1 91 ? 6.179 1.926 -5.537 1.00 97.94 91 VAL A CA 1
ATOM 695 C C . VAL A 1 91 ? 4.873 1.981 -4.747 1.00 97.94 91 VAL A C 1
ATOM 697 O O . VAL A 1 91 ? 4.599 1.083 -3.954 1.00 97.94 91 VAL A O 1
ATOM 700 N N . ASP A 1 92 ? 4.081 3.037 -4.940 1.00 97.56 92 ASP A N 1
ATOM 701 C CA . ASP A 1 92 ? 2.798 3.214 -4.240 1.00 97.56 92 ASP A CA 1
ATOM 702 C C . ASP A 1 92 ? 1.657 2.429 -4.905 1.00 97.56 92 ASP A C 1
ATOM 704 O O . ASP A 1 92 ? 0.762 1.943 -4.212 1.00 97.56 92 ASP A O 1
ATOM 708 N N . TYR A 1 93 ? 1.707 2.269 -6.232 1.00 98.00 93 TYR A N 1
ATOM 709 C CA . TYR A 1 93 ? 0.701 1.551 -7.018 1.00 98.00 93 TYR A CA 1
ATOM 710 C C . TYR A 1 93 ? 1.344 0.425 -7.833 1.00 98.00 93 TYR A C 1
ATOM 712 O O . TYR A 1 93 ? 1.562 0.579 -9.027 1.00 98.00 93 TYR A O 1
ATOM 720 N N . PRO A 1 94 ? 1.658 -0.725 -7.218 1.00 98.25 94 PRO A N 1
ATOM 721 C CA . PRO A 1 94 ? 2.191 -1.902 -7.906 1.00 98.25 94 PRO A CA 1
ATOM 722 C C . PRO A 1 94 ? 1.480 -2.298 -9.209 1.00 98.25 94 PRO A C 1
ATOM 724 O O . PRO A 1 94 ? 2.120 -2.831 -10.109 1.00 98.25 94 PRO A O 1
ATOM 727 N N . SER A 1 95 ? 0.182 -2.004 -9.328 1.00 97.75 95 SER A N 1
ATOM 728 C CA . SER A 1 95 ? -0.621 -2.244 -10.531 1.00 97.75 95 SER A CA 1
ATOM 729 C C . SER A 1 95 ? -0.245 -1.402 -11.756 1.00 97.75 95 SER A C 1
ATOM 731 O O . SER A 1 95 ? -0.707 -1.737 -12.840 1.00 97.75 95 SER A O 1
ATOM 733 N N . SER A 1 96 ? 0.575 -0.358 -11.599 1.00 98.25 96 SER A N 1
ATOM 734 C CA . SER A 1 96 ? 1.152 0.416 -12.710 1.00 98.25 96 SER A CA 1
ATOM 735 C C . SER A 1 96 ? 2.230 -0.354 -13.476 1.00 98.25 96 SER A C 1
ATOM 737 O O . SER A 1 96 ? 2.410 -0.137 -14.661 1.00 98.25 96 SER A O 1
ATOM 739 N N . ILE A 1 97 ? 2.930 -1.293 -12.829 1.00 98.31 97 ILE A N 1
ATOM 740 C CA . ILE A 1 97 ? 4.012 -2.033 -13.488 1.00 98.31 97 ILE A CA 1
ATOM 741 C C . ILE A 1 97 ? 3.437 -3.004 -14.526 1.00 98.31 97 ILE A C 1
ATOM 743 O O . ILE A 1 97 ? 2.740 -3.957 -14.162 1.00 98.31 97 ILE A O 1
ATOM 747 N N . GLY A 1 98 ? 3.809 -2.839 -15.799 1.00 97.19 98 GLY A N 1
ATOM 748 C CA . GLY A 1 98 ? 3.376 -3.744 -16.868 1.00 97.19 98 GLY A CA 1
ATOM 749 C C . GLY A 1 98 ? 1.916 -3.535 -17.291 1.00 97.19 98 GLY A C 1
ATOM 750 O O . GLY A 1 98 ? 1.264 -4.487 -17.738 1.00 97.19 98 GLY A O 1
ATOM 751 N N . ASP A 1 99 ? 1.370 -2.336 -17.080 1.00 97.75 99 ASP A N 1
ATOM 752 C CA . ASP A 1 99 ? -0.020 -1.991 -17.379 1.00 97.75 99 ASP A CA 1
ATOM 753 C C . ASP A 1 99 ? -0.255 -1.556 -18.846 1.00 97.75 99 ASP A C 1
ATOM 755 O O . ASP A 1 99 ? -1.401 -1.380 -19.285 1.00 97.75 99 ASP A O 1
ATOM 759 N N . GLY A 1 100 ? 0.817 -1.461 -19.636 1.00 97.75 100 GLY A N 1
ATOM 760 C CA . GLY A 1 100 ? 0.830 -1.039 -21.033 1.00 97.75 100 GLY A CA 1
ATOM 761 C C . GLY A 1 100 ? 1.013 0.467 -21.242 1.00 97.75 100 GLY A C 1
ATOM 762 O O . GLY A 1 100 ? 0.918 0.927 -22.389 1.00 97.75 100 GLY A O 1
ATOM 763 N N . TRP A 1 101 ? 1.246 1.240 -20.183 1.00 98.06 101 TRP A N 1
ATOM 764 C CA . TRP A 1 101 ? 1.597 2.655 -20.217 1.00 98.06 101 TRP A CA 1
ATOM 765 C C . TRP A 1 101 ? 3.004 2.851 -19.670 1.00 98.06 101 TRP A C 1
ATOM 767 O O . TRP A 1 101 ? 3.393 2.203 -18.723 1.00 98.06 101 TRP A O 1
ATOM 777 N N . CYS A 1 102 ? 3.758 3.782 -20.256 1.00 98.06 102 CYS A N 1
ATOM 778 C CA . CYS A 1 102 ? 5.073 4.115 -19.721 1.00 98.06 102 CYS A CA 1
ATOM 779 C C . CYS A 1 102 ? 4.944 5.019 -18.483 1.00 98.06 102 CYS A C 1
ATOM 781 O O . CYS A 1 102 ? 4.744 6.236 -18.610 1.00 98.06 102 CYS A O 1
ATOM 783 N N . ASP A 1 103 ? 5.100 4.424 -17.306 1.00 98.06 103 ASP A N 1
ATOM 784 C CA . ASP A 1 103 ? 5.181 5.051 -15.996 1.00 98.06 103 ASP A CA 1
ATOM 785 C C . ASP A 1 103 ? 6.646 5.331 -15.622 1.00 98.06 103 ASP A C 1
ATOM 787 O O . ASP A 1 103 ? 7.440 4.479 -15.227 1.00 98.06 103 ASP A O 1
ATOM 791 N N . GLU A 1 104 ? 7.049 6.595 -15.746 1.00 97.06 104 GLU A N 1
ATOM 792 C CA . GLU A 1 104 ? 8.423 7.016 -15.472 1.00 97.06 10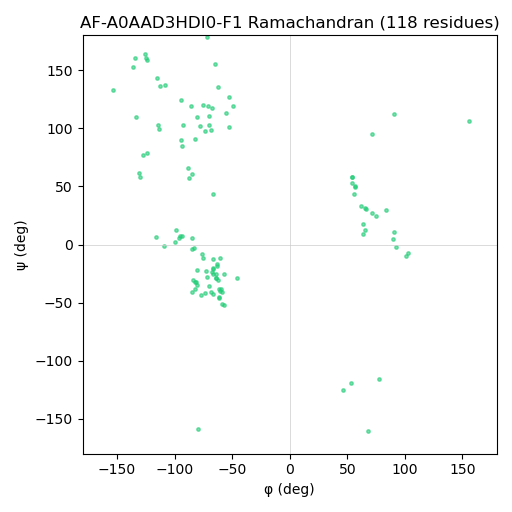4 GLU A CA 1
ATOM 793 C C 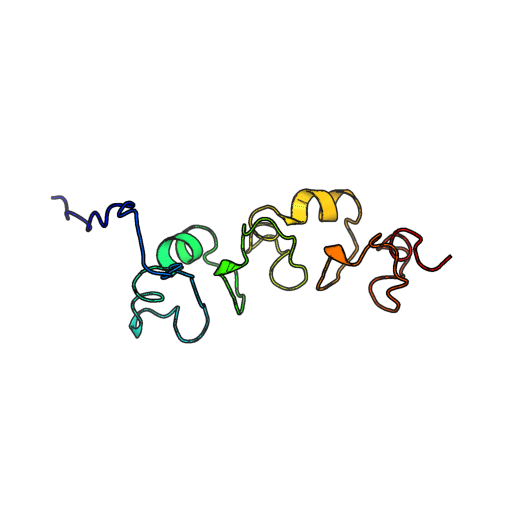. GLU A 1 104 ? 8.783 7.017 -13.964 1.00 97.06 104 GLU A C 1
ATOM 795 O O . GLU A 1 104 ? 7.979 6.783 -13.057 1.00 97.06 104 GLU A O 1
ATOM 800 N N . GLY A 1 105 ? 10.036 7.361 -13.657 1.00 96.56 105 GLY A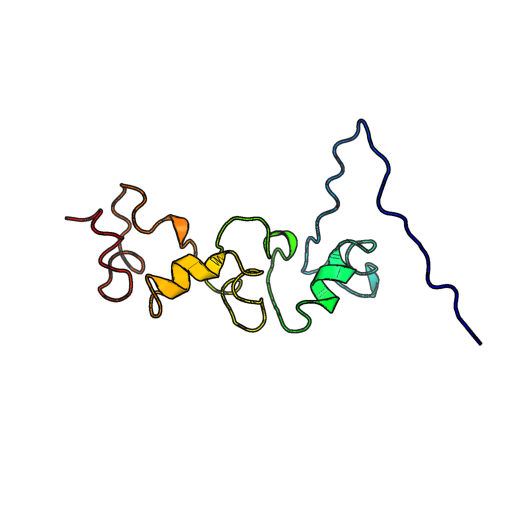 N 1
ATOM 801 C CA . GLY A 1 105 ? 10.466 7.647 -12.291 1.00 96.56 105 GLY A CA 1
ATOM 802 C C . GLY A 1 105 ? 10.682 6.384 -11.465 1.00 96.56 105 GLY A C 1
ATOM 803 O O . GLY A 1 105 ? 11.618 5.643 -11.734 1.00 96.56 105 GLY A O 1
ATOM 804 N N . ALA A 1 106 ? 9.882 6.191 -10.414 1.00 97.50 106 ALA A N 1
ATOM 805 C CA . ALA A 1 106 ? 10.047 5.061 -9.496 1.00 97.50 106 ALA A CA 1
ATOM 806 C C . ALA A 1 106 ? 9.618 3.716 -10.109 1.00 97.50 106 ALA A C 1
ATOM 808 O O . ALA A 1 106 ? 10.086 2.683 -9.645 1.00 97.50 106 ALA A O 1
ATOM 809 N N . TYR A 1 107 ? 8.761 3.746 -11.133 1.00 98.12 107 TYR A N 1
ATOM 810 C CA . TYR A 1 107 ? 8.231 2.566 -11.820 1.00 98.12 107 TYR A CA 1
ATOM 811 C C . TYR A 1 107 ? 9.186 2.081 -12.922 1.00 98.12 107 TYR A C 1
ATOM 813 O O . TYR A 1 107 ? 9.497 0.895 -13.016 1.00 98.12 107 TYR A O 1
ATOM 821 N N . ASN A 1 108 ? 9.771 3.009 -13.681 1.00 97.94 108 ASN A N 1
ATOM 822 C CA . ASN A 1 108 ? 10.753 2.701 -14.720 1.00 97.94 108 ASN A CA 1
ATOM 823 C C . ASN A 1 108 ? 12.206 2.654 -14.194 1.00 97.94 108 ASN A C 1
ATOM 825 O O . ASN A 1 108 ? 13.049 3.485 -14.547 1.00 97.94 108 ASN A O 1
ATOM 829 N N . THR A 1 109 ? 12.503 1.685 -13.324 1.00 97.94 109 THR A N 1
ATOM 830 C CA . THR A 1 109 ? 13.851 1.397 -12.788 1.00 97.94 109 THR A CA 1
ATOM 831 C C . THR A 1 109 ? 14.240 -0.063 -13.012 1.00 97.94 109 THR A C 1
ATOM 833 O O . THR A 1 109 ? 13.377 -0.906 -13.248 1.00 97.94 109 THR A O 1
ATOM 836 N N . GLU A 1 110 ? 15.529 -0.404 -12.892 1.00 97.50 110 GLU A N 1
ATOM 837 C CA . GLU A 1 110 ? 15.980 -1.801 -13.001 1.00 97.50 110 GLU A CA 1
ATOM 838 C C . GLU A 1 110 ? 15.305 -2.698 -11.949 1.00 97.50 110 GLU A C 1
ATOM 840 O O . GLU A 1 110 ? 14.879 -3.810 -12.260 1.00 97.50 110 GLU A O 1
ATOM 845 N N . GLU A 1 111 ? 15.149 -2.206 -10.717 1.00 97.94 111 GLU A N 1
ATOM 846 C CA . GLU A 1 111 ? 14.509 -2.935 -9.619 1.00 97.94 111 GLU A CA 1
ATOM 847 C C . GLU A 1 111 ? 13.025 -3.225 -9.874 1.00 97.94 111 GLU A C 1
ATOM 849 O O . GLU A 1 111 ? 12.506 -4.234 -9.391 1.00 97.94 111 GLU A O 1
ATOM 854 N N . CYS A 1 112 ? 12.364 -2.366 -10.649 1.00 97.94 112 CYS A N 1
ATOM 855 C CA . CYS A 1 112 ? 10.970 -2.487 -11.066 1.00 97.94 112 CYS A CA 1
ATOM 856 C C . CYS A 1 112 ? 10.819 -3.076 -12.482 1.00 97.94 112 CYS A C 1
ATOM 858 O O . CYS A 1 112 ? 9.739 -3.051 -13.066 1.00 97.94 112 CYS A O 1
ATOM 860 N N . GLY A 1 113 ? 11.897 -3.638 -13.042 1.00 97.25 113 GLY A N 1
ATOM 861 C CA . GLY A 1 113 ? 11.877 -4.295 -14.348 1.00 97.25 113 GLY A CA 1
ATOM 862 C C . GLY A 1 113 ? 11.603 -3.348 -15.514 1.00 97.25 113 GLY A C 1
ATOM 863 O O . GLY A 1 113 ? 11.022 -3.787 -16.501 1.00 97.25 113 GLY A O 1
ATOM 864 N N . TRP A 1 114 ? 12.018 -2.085 -15.387 1.00 97.75 114 TRP A N 1
ATOM 865 C CA . TRP A 1 114 ? 11.788 -1.013 -16.358 1.00 97.75 114 TRP A CA 1
ATOM 866 C C . TRP A 1 114 ? 10.308 -0.866 -16.699 1.00 97.75 114 TRP A C 1
ATOM 868 O O . TRP A 1 114 ? 9.922 -0.937 -17.863 1.00 97.75 114 TRP A O 1
ATOM 878 N N . ASP A 1 115 ? 9.486 -0.729 -15.654 1.00 98.00 115 ASP A N 1
ATOM 879 C CA . ASP A 1 115 ? 8.034 -0.607 -15.768 1.00 98.00 115 ASP A CA 1
ATOM 880 C C . ASP A 1 115 ? 7.388 -1.776 -16.529 1.00 98.00 115 ASP A C 1
ATOM 882 O O . ASP A 1 115 ? 6.609 -1.623 -17.462 1.00 98.00 115 ASP A O 1
ATOM 886 N N . GLY A 1 116 ? 7.840 -2.996 -16.226 1.00 97.19 116 GLY A N 1
ATOM 887 C CA . GLY A 1 116 ? 7.401 -4.190 -16.954 1.00 97.19 116 GLY A CA 1
ATOM 888 C C . GLY A 1 116 ? 7.784 -4.212 -18.444 1.00 97.19 116 GLY A C 1
ATOM 889 O O . GLY A 1 116 ? 7.366 -5.128 -19.155 1.00 97.19 116 GLY A O 1
ATOM 890 N N . GLY A 1 117 ? 8.613 -3.270 -18.904 1.00 97.00 117 GLY A N 1
ATOM 891 C CA . GLY A 1 117 ? 8.998 -3.078 -20.300 1.00 97.00 117 GLY A CA 1
ATOM 892 C C . GLY A 1 117 ? 8.095 -2.125 -21.089 1.00 97.00 117 GLY A C 1
ATOM 893 O O . GLY A 1 117 ? 8.238 -2.058 -22.307 1.00 97.00 117 GLY A O 1
ATOM 894 N N . ASP A 1 118 ? 7.185 -1.389 -20.446 1.00 98.00 118 ASP A N 1
ATOM 895 C CA . ASP A 1 118 ? 6.211 -0.535 -21.146 1.00 98.00 118 ASP A CA 1
ATOM 896 C C . ASP A 1 118 ? 6.803 0.774 -21.704 1.00 98.00 118 ASP A C 1
ATOM 898 O O . ASP A 1 118 ? 6.183 1.454 -22.529 1.00 98.00 118 ASP A O 1
ATOM 902 N N . CYS A 1 119 ? 8.033 1.112 -21.309 1.00 93.19 119 CYS A N 1
ATOM 903 C CA . CYS A 1 119 ? 8.755 2.304 -21.756 1.00 93.19 119 CYS A CA 1
ATOM 904 C C . CYS A 1 119 ? 9.739 2.082 -22.928 1.00 93.19 119 CYS A C 1
ATOM 906 O O . CYS A 1 119 ? 10.444 3.031 -23.291 1.00 93.19 119 CYS A O 1
ATOM 908 N N . ASP A 1 120 ? 9.786 0.879 -23.519 1.00 83.56 120 ASP A N 1
ATOM 909 C CA . ASP A 1 120 ? 10.742 0.476 -24.574 1.00 83.56 120 ASP A CA 1
ATOM 910 C C . ASP A 1 120 ? 10.134 0.304 -25.987 1.00 83.56 120 ASP A C 1
ATOM 912 O O . ASP A 1 120 ? 8.985 -0.177 -26.135 1.00 83.56 120 ASP A O 1
#

Sequence (120 aa):
MKELLAERSHSLSSSSSFIFRCNGGVYNTEECGFDGGDCIDFNTNYPNCTVDYPYRIGDGECWGGAYNTEECGFDGGDCIDFNTNYPNCTVDYPSSIGDGWCDEGAYNTEECGWDGGDCD

Organism: NCBI:txid426638

pLDDT: mean 88.61, std 18.01, range [35.19, 9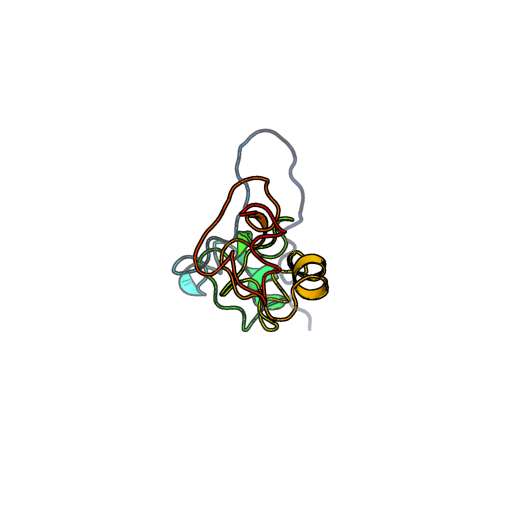8.69]

Radius of gyration: 18.28 Å; Cα contacts (8 Å, |Δi|>4): 170; chains: 1; bounding box: 47×26×60 Å

Mean predicted aligned error: 7.76 Å

Secondary structure (DSSP, 8-state):
---------S---SS---------TTTSSTTTHHHHTTTHHHHHH-TT---S-GGGTTSSS---TTTSSTTTHHHHTTTHHHHHH-TT---S-GGGTTSSS--TTTTSSGGGTTGGGTT-